Protein AF-A0A9P4QK45-F1 (afdb_monomer_lite)

Structure (mmCIF, N/CA/C/O backbone):
data_AF-A0A9P4QK45-F1
#
_entry.id   AF-A0A9P4QK45-F1
#
loop_
_atom_site.group_PDB
_atom_site.id
_atom_site.type_symbol
_atom_site.label_atom_id
_atom_site.label_alt_id
_atom_site.label_comp_id
_atom_site.label_asym_id
_atom_site.label_entity_id
_atom_site.label_seq_id
_atom_site.pdbx_PDB_ins_code
_atom_site.Cartn_x
_atom_site.Cartn_y
_atom_site.Cartn_z
_atom_site.occupancy
_atom_site.B_iso_or_equiv
_atom_site.auth_seq_id
_atom_site.auth_comp_id
_atom_site.auth_asym_id
_atom_site.auth_atom_id
_atom_site.pdbx_PDB_model_num
ATOM 1 N N . ILE A 1 1 ? -0.138 -1.974 3.015 1.00 61.22 1 ILE A N 1
ATOM 2 C CA . ILE A 1 1 ? -0.090 -0.970 1.920 1.00 61.22 1 ILE A CA 1
ATOM 3 C C . ILE A 1 1 ? 0.511 0.306 2.499 1.00 61.22 1 ILE A C 1
ATOM 5 O O . ILE A 1 1 ? 0.404 0.459 3.705 1.00 61.22 1 ILE A O 1
ATOM 9 N N . SER A 1 2 ? 1.239 1.104 1.709 1.00 59.47 2 SER A N 1
ATOM 10 C CA . SER A 1 2 ? 1.996 2.273 2.208 1.00 59.47 2 SER A CA 1
ATOM 11 C C . SER A 1 2 ? 1.161 3.331 2.964 1.00 59.47 2 SER A C 1
ATOM 13 O O . SER A 1 2 ? -0.049 3.412 2.797 1.00 59.47 2 SER A O 1
ATOM 15 N N . HIS A 1 3 ? 1.807 4.163 3.779 1.00 54.81 3 HIS A N 1
ATOM 16 C CA . HIS A 1 3 ? 1.204 5.209 4.604 1.00 54.81 3 HIS A CA 1
ATOM 17 C C . HIS A 1 3 ? 0.977 6.579 3.947 1.00 54.81 3 HIS A C 1
ATOM 19 O O . HIS A 1 3 ? 0.320 7.416 4.561 1.00 54.81 3 HIS A O 1
ATOM 25 N N . THR A 1 4 ? 1.538 6.894 2.773 1.00 55.28 4 THR A N 1
ATOM 26 C CA . THR A 1 4 ? 1.526 8.296 2.289 1.00 55.28 4 THR A CA 1
ATOM 27 C C . THR A 1 4 ? 1.076 8.459 0.864 1.00 55.28 4 THR A C 1
ATOM 29 O O . THR A 1 4 ? 1.723 7.975 -0.062 1.00 55.28 4 THR A O 1
ATOM 32 N N . TRP A 1 5 ? -0.015 9.212 0.683 1.00 62.94 5 TRP A N 1
ATOM 33 C CA . TRP A 1 5 ? -0.506 9.426 -0.666 1.00 62.94 5 TRP A CA 1
ATOM 34 C C . TRP A 1 5 ? -1.422 10.617 -0.911 1.00 62.94 5 TRP A C 1
ATOM 36 O O . TRP A 1 5 ? -1.388 11.136 -2.030 1.00 62.94 5 TRP A O 1
ATOM 46 N N . GLY A 1 6 ? -2.174 11.068 0.089 1.00 62.00 6 GLY A N 1
ATOM 47 C CA . GLY A 1 6 ? -2.885 12.349 0.093 1.00 62.00 6 GLY A CA 1
ATOM 48 C C . GLY A 1 6 ? -2.739 13.053 1.440 1.00 62.00 6 GLY A C 1
ATOM 49 O O . GLY A 1 6 ? -1.973 12.607 2.297 1.00 62.00 6 GLY A O 1
ATOM 50 N N . ALA A 1 7 ? -3.458 14.155 1.627 1.00 68.25 7 ALA A N 1
ATOM 51 C CA . ALA A 1 7 ? -3.619 14.711 2.966 1.00 68.25 7 ALA A CA 1
ATOM 52 C C . ALA A 1 7 ? -4.549 13.807 3.798 1.00 68.25 7 ALA A C 1
ATOM 54 O O . ALA A 1 7 ? -5.446 13.181 3.237 1.00 68.25 7 ALA A O 1
ATOM 55 N N . ASP A 1 8 ? -4.370 13.748 5.121 1.00 70.31 8 ASP A N 1
ATOM 56 C CA . ASP A 1 8 ? -5.100 12.808 5.992 1.00 70.31 8 ASP A CA 1
ATOM 57 C C . ASP A 1 8 ? -6.629 12.863 5.810 1.00 70.31 8 ASP A C 1
ATOM 59 O O . ASP A 1 8 ? -7.303 11.836 5.872 1.00 70.31 8 ASP A O 1
ATOM 63 N N . GLN A 1 9 ? -7.189 14.047 5.532 1.00 75.00 9 GLN A N 1
ATOM 64 C CA . GLN A 1 9 ? -8.626 14.223 5.293 1.00 75.00 9 GLN A CA 1
ATOM 65 C C . GLN A 1 9 ? -9.140 13.585 3.989 1.00 75.00 9 GLN A C 1
ATOM 67 O O . GLN A 1 9 ? -10.341 13.348 3.851 1.00 75.00 9 GLN A O 1
ATOM 72 N N . GLU A 1 10 ? -8.251 13.319 3.036 1.00 82.94 10 GLU A N 1
ATOM 73 C CA . GLU A 1 10 ? -8.562 12.725 1.733 1.00 82.94 10 GLU A CA 1
ATOM 74 C C . GLU A 1 10 ? -8.452 11.197 1.755 1.00 82.94 10 GLU A C 1
ATOM 76 O O . GLU A 1 10 ? -8.862 10.541 0.797 1.00 82.94 10 GLU A O 1
ATOM 81 N N . GLU A 1 11 ? -7.913 10.615 2.829 1.00 87.19 11 GLU A N 1
ATOM 82 C CA . GLU A 1 11 ? -7.817 9.170 2.998 1.00 87.19 11 GLU A CA 1
ATOM 83 C C . GLU A 1 11 ? -9.134 8.575 3.509 1.00 87.19 11 GLU A C 1
ATOM 85 O O . GLU A 1 11 ? -9.893 9.184 4.273 1.00 87.19 11 GLU A O 1
ATOM 90 N N . VAL A 1 12 ? -9.393 7.334 3.099 1.00 91.00 12 VAL A N 1
ATOM 91 C CA . VAL A 1 12 ? -10.455 6.522 3.695 1.00 91.00 12 VAL A CA 1
ATOM 92 C C . VAL A 1 12 ? -9.996 6.095 5.084 1.00 91.00 12 VAL A C 1
ATOM 94 O O . VAL A 1 12 ? -8.894 5.577 5.245 1.00 91.00 12 VAL A O 1
ATOM 97 N N . THR A 1 13 ? -10.838 6.315 6.084 1.00 92.81 13 THR A N 1
ATOM 98 C CA . THR A 1 13 ? -10.570 6.006 7.490 1.00 92.81 13 THR A CA 1
ATOM 99 C C . THR A 1 13 ? -11.287 4.735 7.931 1.00 92.81 13 THR A C 1
ATOM 101 O O . THR A 1 13 ? -12.185 4.242 7.246 1.00 92.81 13 THR A O 1
ATOM 104 N N . PHE A 1 14 ? -10.932 4.213 9.108 1.00 93.19 14 PHE A N 1
ATOM 105 C CA . PHE A 1 14 ? -11.623 3.063 9.699 1.00 93.19 14 PHE A CA 1
ATOM 106 C C . PHE A 1 14 ? -13.122 3.332 9.865 1.00 93.19 14 PHE A C 1
ATOM 108 O O . PHE A 1 14 ? -13.960 2.517 9.479 1.00 93.19 14 PHE A O 1
ATOM 115 N N . LYS A 1 15 ? -13.465 4.533 10.345 1.00 94.00 15 LYS A N 1
ATOM 116 C CA . LYS A 1 15 ? -14.852 4.978 10.485 1.00 94.00 15 LYS A CA 1
ATOM 117 C C . LYS A 1 15 ? -15.590 4.983 9.144 1.00 94.00 15 LYS A C 1
ATOM 119 O O . LYS A 1 15 ? -16.721 4.511 9.090 1.00 94.00 15 LYS A O 1
ATOM 124 N N . ASP A 1 16 ? -14.947 5.450 8.071 1.00 94.25 16 ASP A N 1
ATOM 125 C CA . ASP A 1 16 ? -15.581 5.479 6.748 1.00 94.25 16 ASP A CA 1
ATOM 126 C C . ASP A 1 16 ? -15.952 4.072 6.262 1.00 94.25 16 ASP A C 1
ATOM 128 O O . ASP A 1 16 ? -17.038 3.858 5.727 1.00 94.25 16 ASP A O 1
ATOM 132 N N . ILE A 1 17 ? -15.080 3.085 6.493 1.00 92.44 17 ILE A N 1
ATOM 133 C CA . ILE A 1 17 ? -15.361 1.689 6.137 1.00 92.44 17 ILE A CA 1
ATOM 134 C C . ILE A 1 17 ? -16.519 1.129 6.966 1.00 92.44 17 ILE A C 1
ATOM 136 O O . ILE A 1 17 ? -17.424 0.512 6.400 1.00 92.44 17 ILE A O 1
ATOM 140 N N . MET A 1 18 ? -16.522 1.373 8.278 1.00 93.44 18 MET A N 1
ATOM 141 C CA . MET A 1 18 ? -17.564 0.883 9.188 1.00 93.44 18 MET A CA 1
ATOM 142 C C . MET A 1 18 ? -18.941 1.485 8.890 1.00 93.44 18 MET A C 1
ATOM 144 O O . MET A 1 18 ? -19.954 0.794 8.987 1.00 93.44 18 MET A O 1
ATOM 148 N N . GLU A 1 19 ? -18.984 2.757 8.497 1.00 94.81 19 GLU A N 1
ATOM 149 C CA . GLU A 1 19 ? -20.218 3.472 8.151 1.00 94.81 19 GLU A CA 1
ATOM 150 C C . GLU A 1 19 ? -20.567 3.366 6.658 1.00 94.81 19 GLU A C 1
ATOM 152 O O . GLU A 1 19 ? -21.597 3.877 6.218 1.00 94.81 19 GLU A O 1
ATOM 157 N N . THR A 1 20 ? -19.745 2.676 5.861 1.00 91.38 20 THR A N 1
ATOM 158 C CA . THR A 1 20 ? -19.858 2.571 4.394 1.00 91.38 20 THR A CA 1
ATOM 159 C C . THR A 1 20 ? -19.876 3.922 3.661 1.00 91.38 20 THR A C 1
ATOM 161 O O . THR A 1 20 ? -20.478 4.060 2.592 1.00 91.38 20 THR A O 1
ATOM 164 N N . THR A 1 21 ? -19.179 4.913 4.214 1.00 91.38 21 THR A N 1
ATOM 165 C CA . THR A 1 21 ? -18.985 6.259 3.660 1.00 91.38 21 THR A CA 1
ATOM 166 C C . THR A 1 21 ? -17.611 6.382 2.973 1.00 91.38 21 THR A C 1
ATOM 168 O O . THR A 1 21 ? -16.907 5.392 2.767 1.00 91.38 21 THR A O 1
ATOM 171 N N . GLY A 1 22 ? -17.245 7.581 2.509 1.00 87.94 22 GLY A N 1
ATOM 172 C CA . GLY A 1 22 ? -15.901 7.874 1.999 1.00 87.94 22 GLY A CA 1
ATOM 173 C C . GLY A 1 22 ? -15.591 7.378 0.582 1.00 87.94 22 GLY A C 1
ATOM 174 O O . GLY A 1 22 ? -14.435 7.423 0.169 1.00 87.94 22 GLY A O 1
ATOM 175 N N . ARG A 1 23 ? -16.596 6.929 -0.184 1.00 90.00 23 ARG A N 1
ATOM 176 C CA . ARG A 1 23 ? -16.433 6.541 -1.604 1.00 90.00 23 ARG A CA 1
ATOM 177 C C . ARG A 1 23 ? -16.080 7.715 -2.520 1.00 90.00 23 ARG A C 1
ATOM 179 O O . ARG A 1 23 ? -15.568 7.509 -3.611 1.00 90.00 23 ARG A O 1
ATOM 186 N N . ASP A 1 24 ? -16.409 8.920 -2.081 1.00 89.50 24 ASP A N 1
ATOM 187 C CA . ASP A 1 24 ? -16.144 10.205 -2.723 1.00 89.50 24 ASP A CA 1
ATOM 188 C C . ASP A 1 24 ? -14.744 10.756 -2.407 1.00 89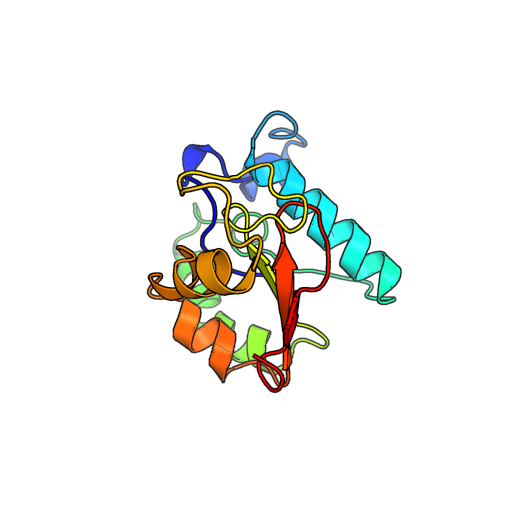.50 24 ASP A C 1
ATOM 190 O O . ASP A 1 24 ? -14.304 11.720 -3.032 1.00 89.50 24 ASP A O 1
ATOM 194 N N . LYS A 1 25 ? -14.026 10.143 -1.459 1.00 89.50 25 LYS A N 1
ATOM 195 C CA . LYS A 1 25 ? -12.671 10.556 -1.099 1.00 89.50 25 LYS A CA 1
ATOM 196 C C . LYS A 1 25 ? -11.662 10.111 -2.150 1.00 89.50 25 LYS A C 1
ATOM 198 O O . LYS A 1 25 ? -11.716 8.986 -2.640 1.00 89.50 25 LYS A O 1
ATOM 203 N N . ILE A 1 26 ? -10.661 10.952 -2.399 1.00 83.44 26 ILE A N 1
ATOM 204 C CA . ILE A 1 26 ? -9.559 10.661 -3.332 1.00 83.44 26 ILE A CA 1
ATOM 205 C C . ILE A 1 26 ? -8.822 9.370 -2.928 1.00 83.44 26 ILE A C 1
ATOM 207 O O . ILE A 1 26 ? -8.465 8.551 -3.771 1.00 83.44 26 ILE A O 1
ATOM 211 N N . GLY A 1 27 ? -8.651 9.122 -1.626 1.00 83.88 27 GLY A N 1
ATOM 212 C CA . GLY A 1 27 ? -8.038 7.899 -1.107 1.00 83.88 27 GLY A CA 1
ATOM 213 C C . GLY A 1 27 ? -8.818 6.612 -1.399 1.00 83.88 27 GLY A C 1
ATOM 214 O O . GLY A 1 27 ? -8.257 5.525 -1.250 1.00 83.88 27 GLY A O 1
ATOM 215 N N . TYR A 1 28 ? -10.078 6.691 -1.841 1.00 89.06 28 TYR A N 1
ATOM 216 C CA . TYR A 1 28 ? -10.895 5.511 -2.134 1.00 89.06 28 TYR A CA 1
ATOM 217 C C . TYR A 1 28 ? -10.362 4.698 -3.316 1.00 89.06 28 TYR A C 1
ATOM 219 O O . TYR A 1 28 ? -10.447 3.468 -3.304 1.00 89.06 28 TYR A O 1
ATOM 227 N N . GLU A 1 29 ? -9.729 5.352 -4.290 1.00 86.69 29 GLU A N 1
ATOM 228 C CA . GLU A 1 29 ? -9.073 4.673 -5.414 1.00 86.69 29 GLU A CA 1
ATOM 229 C C . GLU A 1 29 ? -8.009 3.681 -4.936 1.00 86.69 29 GLU A C 1
ATOM 231 O O . GLU A 1 29 ? -7.888 2.582 -5.471 1.00 86.69 29 GLU A O 1
ATOM 236 N N . LYS A 1 30 ? -7.295 4.004 -3.853 1.00 84.56 30 LYS A N 1
ATOM 237 C CA . LYS A 1 30 ? -6.285 3.111 -3.268 1.00 84.56 30 LYS A CA 1
ATOM 238 C C . LYS A 1 30 ? -6.931 1.900 -2.640 1.00 84.56 30 LYS A C 1
ATOM 240 O O . LYS A 1 30 ? -6.454 0.789 -2.837 1.00 84.56 30 LYS A O 1
ATOM 245 N N . PHE A 1 31 ? -8.012 2.100 -1.888 1.00 90.00 31 PHE A N 1
ATOM 246 C CA . PHE A 1 31 ? -8.761 0.993 -1.309 1.00 90.00 31 PHE A CA 1
ATOM 247 C C . PHE A 1 31 ? -9.212 0.026 -2.410 1.00 90.00 31 PHE A C 1
ATOM 249 O O . PHE A 1 31 ? -9.034 -1.187 -2.282 1.00 90.00 31 PHE A O 1
ATOM 256 N N . GLN A 1 32 ? -9.718 0.568 -3.521 1.00 92.12 32 GLN A N 1
ATOM 257 C CA . GLN A 1 32 ? -10.114 -0.221 -4.684 1.00 92.12 32 GLN A CA 1
ATOM 258 C C . GLN A 1 32 ? -8.941 -0.958 -5.317 1.00 92.12 32 GLN A C 1
ATOM 260 O O . GLN A 1 32 ? -8.995 -2.181 -5.443 1.00 92.12 32 GLN A O 1
ATOM 265 N N . PHE A 1 33 ? -7.849 -0.251 -5.601 1.00 91.94 33 PHE A N 1
ATOM 266 C CA . PHE A 1 33 ? -6.621 -0.838 -6.122 1.00 91.94 33 PHE A CA 1
ATOM 267 C C . PHE A 1 33 ? -6.130 -2.003 -5.249 1.00 91.94 33 PHE A C 1
ATOM 269 O O . PHE A 1 33 ? -5.806 -3.083 -5.745 1.00 91.94 33 PHE A O 1
ATOM 276 N N . CYS A 1 34 ? -6.102 -1.812 -3.931 1.00 92.31 34 CYS A N 1
ATOM 277 C CA . CYS A 1 34 ? -5.643 -2.819 -2.981 1.00 92.31 34 CYS A CA 1
ATOM 278 C C . CYS A 1 34 ? -6.556 -4.044 -2.964 1.00 92.31 34 CYS A C 1
ATOM 280 O O . CYS A 1 34 ? -6.064 -5.173 -2.974 1.00 92.31 34 CYS A O 1
ATOM 282 N N . ARG A 1 35 ? -7.874 -3.824 -2.990 1.00 93.38 35 ARG A N 1
ATOM 283 C CA . ARG A 1 35 ? -8.884 -4.882 -3.067 1.00 93.38 35 AR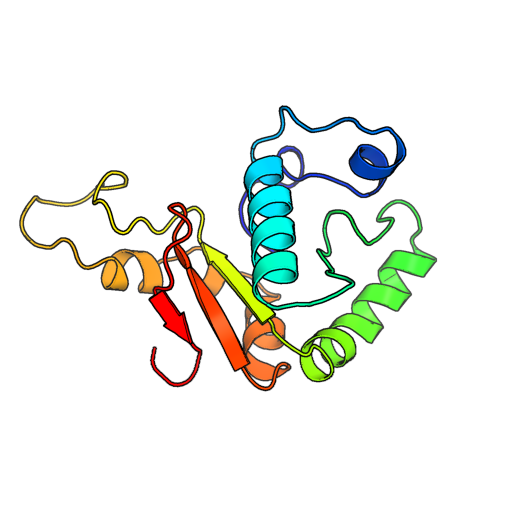G A CA 1
ATOM 284 C C . ARG A 1 35 ? -8.748 -5.698 -4.352 1.00 93.38 35 ARG A C 1
ATOM 286 O O . ARG A 1 35 ? -8.730 -6.928 -4.304 1.00 93.38 35 ARG A O 1
ATOM 293 N N . GLU A 1 36 ? -8.620 -5.029 -5.492 1.00 94.56 36 GLU A N 1
ATOM 294 C CA . GLU A 1 36 ? -8.442 -5.664 -6.801 1.00 94.56 36 GLU A CA 1
ATOM 295 C C . GLU A 1 36 ? -7.136 -6.455 -6.870 1.00 94.56 36 GLU A C 1
ATOM 297 O O . GLU A 1 36 ? -7.111 -7.585 -7.369 1.00 94.56 36 GLU A O 1
ATOM 302 N N . ARG A 1 37 ? -6.052 -5.899 -6.316 1.00 93.88 37 ARG A N 1
ATOM 303 C CA . ARG A 1 37 ? -4.751 -6.565 -6.286 1.00 93.88 37 ARG A CA 1
ATOM 304 C C . ARG A 1 37 ? -4.768 -7.794 -5.391 1.00 93.88 37 ARG A C 1
ATOM 306 O O . ARG A 1 37 ? -4.334 -8.849 -5.833 1.00 93.88 37 ARG A O 1
ATOM 313 N N . ALA A 1 38 ? -5.310 -7.682 -4.179 1.00 93.81 38 ALA A N 1
ATOM 314 C CA . ALA A 1 38 ? -5.465 -8.812 -3.266 1.00 93.81 38 ALA A CA 1
ATOM 315 C C . ALA A 1 38 ? -6.283 -9.940 -3.909 1.00 93.81 38 ALA A C 1
ATOM 317 O O . ALA A 1 38 ? -5.848 -11.088 -3.896 1.00 93.81 38 ALA A O 1
ATOM 318 N N . THR A 1 39 ? -7.389 -9.593 -4.574 1.00 95.50 39 THR A N 1
ATOM 319 C CA . THR A 1 39 ? -8.222 -10.555 -5.313 1.00 95.50 39 THR A CA 1
ATOM 320 C C . THR A 1 39 ? -7.433 -11.236 -6.435 1.00 95.50 39 THR A C 1
ATOM 322 O O . THR A 1 39 ? -7.416 -12.461 -6.525 1.00 95.50 39 THR A O 1
ATOM 325 N N . SER A 1 40 ? -6.731 -10.457 -7.264 1.00 95.06 40 SER A N 1
ATOM 326 C CA . SER A 1 40 ? -5.916 -10.978 -8.375 1.00 95.06 40 SER A CA 1
ATOM 327 C C . SER A 1 40 ? -4.786 -11.887 -7.891 1.00 95.06 40 SER A C 1
ATOM 329 O O . SER A 1 40 ? -4.422 -12.857 -8.550 1.00 95.06 40 SER A O 1
ATOM 331 N N . ASP A 1 41 ? -4.239 -11.575 -6.720 1.00 94.19 41 ASP A N 1
ATOM 332 C CA . ASP A 1 41 ? -3.165 -12.316 -6.079 1.00 94.19 41 ASP A CA 1
ATOM 333 C C . ASP A 1 41 ? -3.666 -13.460 -5.176 1.00 94.19 41 ASP A C 1
ATOM 335 O O . ASP A 1 41 ? -2.839 -14.090 -4.512 1.00 94.19 41 ASP A O 1
ATOM 339 N N . CYS A 1 42 ? -4.975 -13.756 -5.198 1.00 96.06 42 CYS A N 1
ATOM 340 C CA . CYS A 1 42 ? -5.643 -14.815 -4.430 1.00 96.06 42 CYS A CA 1
ATOM 341 C C . CYS A 1 42 ? -5.422 -14.701 -2.910 1.00 96.06 42 CYS A C 1
ATOM 343 O O . CYS A 1 42 ? -5.156 -15.695 -2.236 1.00 96.06 42 CYS A O 1
ATOM 345 N N . LEU A 1 43 ? -5.494 -13.479 -2.380 1.00 94.81 43 LEU A N 1
ATOM 346 C CA . LEU A 1 43 ? -5.393 -13.185 -0.953 1.00 94.81 43 LEU A CA 1
ATOM 347 C C . LEU A 1 43 ? -6.785 -12.926 -0.371 1.00 94.81 43 LEU A C 1
ATOM 349 O O . LEU A 1 43 ? -7.505 -12.053 -0.853 1.00 94.81 43 LEU A O 1
ATOM 353 N N . ASP A 1 44 ? -7.122 -13.634 0.706 1.00 94.88 44 ASP A N 1
ATOM 354 C CA . ASP A 1 44 ? -8.420 -13.499 1.386 1.00 94.88 44 ASP A CA 1
ATOM 355 C C . ASP A 1 44 ? -8.568 -12.165 2.133 1.00 94.88 44 ASP A C 1
ATOM 357 O O . ASP A 1 44 ? -9.675 -11.663 2.328 1.00 94.88 44 ASP A O 1
ATOM 361 N N . TYR A 1 45 ? -7.442 -11.581 2.549 1.00 92.69 45 TYR A N 1
ATOM 362 C CA . TYR A 1 45 ? -7.398 -10.369 3.358 1.00 92.69 45 TYR A CA 1
ATOM 363 C C . TYR A 1 45 ? -6.322 -9.411 2.852 1.00 92.69 45 TYR A C 1
ATOM 365 O O . TYR A 1 45 ? -5.265 -9.820 2.365 1.00 92.69 45 TYR A O 1
ATOM 373 N N . PHE A 1 46 ? -6.574 -8.118 3.025 1.00 93.50 46 PHE A N 1
ATOM 374 C CA . PHE A 1 46 ? -5.587 -7.063 2.837 1.00 93.50 46 PHE A CA 1
ATOM 375 C C . PHE A 1 46 ? -5.684 -6.055 3.979 1.00 93.50 46 PHE A C 1
ATOM 377 O O . PHE A 1 46 ? -6.694 -5.984 4.677 1.00 93.50 46 PHE A O 1
ATOM 384 N N . TRP A 1 47 ? -4.616 -5.284 4.163 1.00 92.94 47 TRP A N 1
ATOM 385 C CA . TRP A 1 47 ? -4.504 -4.318 5.246 1.00 92.94 47 TRP A CA 1
ATOM 386 C C . TRP A 1 47 ? -3.955 -2.979 4.740 1.00 92.94 47 TRP A C 1
ATOM 388 O O . TRP A 1 47 ? -2.967 -2.929 3.987 1.00 92.94 47 TRP A O 1
ATOM 398 N N . ILE A 1 48 ? -4.612 -1.901 5.167 1.00 91.12 48 ILE A N 1
ATOM 399 C CA . ILE A 1 48 ? -4.279 -0.500 4.892 1.00 91.12 48 ILE A CA 1
ATOM 400 C C . ILE A 1 48 ? -4.374 0.245 6.223 1.00 91.12 48 ILE A C 1
ATOM 402 O O . ILE A 1 48 ? -5.422 0.225 6.859 1.00 91.12 48 ILE A O 1
ATOM 406 N N . ASP A 1 49 ? -3.310 0.909 6.654 1.00 88.56 49 ASP A N 1
ATOM 407 C CA . ASP A 1 49 ? -3.242 1.551 7.970 1.00 88.56 49 ASP A CA 1
ATOM 408 C C . ASP A 1 49 ? -4.336 2.606 8.192 1.00 88.56 49 ASP A C 1
ATOM 410 O O . ASP A 1 49 ? -4.869 2.741 9.293 1.00 88.56 49 ASP A O 1
ATOM 414 N N . THR A 1 50 ? -4.688 3.349 7.140 1.00 88.94 50 THR A N 1
ATOM 415 C CA . THR A 1 50 ? -5.641 4.454 7.220 1.00 88.94 50 THR A CA 1
ATOM 416 C C . THR A 1 50 ? -7.041 3.961 7.552 1.00 88.94 50 THR A C 1
ATOM 418 O O . THR A 1 50 ? -7.730 4.610 8.341 1.00 88.94 50 THR A O 1
ATOM 421 N N . CYS A 1 51 ? -7.435 2.797 7.023 1.00 91.31 51 CYS A N 1
ATOM 422 C CA . CYS A 1 51 ? -8.782 2.258 7.173 1.00 91.31 51 CYS A CA 1
ATOM 423 C C . CYS A 1 51 ? -8.900 0.931 7.932 1.00 91.31 51 CYS A C 1
ATOM 425 O O . CYS A 1 51 ? -10.017 0.473 8.163 1.00 91.31 51 CYS A O 1
ATOM 427 N N . CYS A 1 52 ? -7.787 0.334 8.358 1.00 92.62 52 CYS A N 1
ATOM 428 C CA . CYS A 1 52 ? -7.766 -0.883 9.173 1.00 92.62 52 CYS A CA 1
ATOM 429 C C . CYS A 1 52 ? -7.304 -0.655 10.622 1.00 92.62 52 CYS A C 1
ATOM 431 O O . CYS A 1 52 ? -7.314 -1.616 11.382 1.00 92.62 52 CYS A O 1
ATOM 433 N N . ILE A 1 53 ? -6.888 0.562 10.994 1.00 92.38 53 ILE A N 1
ATOM 434 C CA . ILE A 1 53 ? -6.606 0.947 1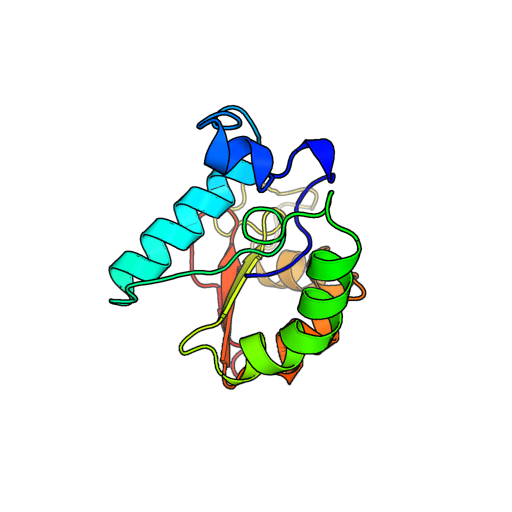2.387 1.00 92.38 53 ILE A CA 1
ATOM 435 C C . ILE A 1 53 ? -7.655 1.965 12.836 1.00 92.38 53 ILE A C 1
ATOM 437 O O . ILE A 1 53 ? -7.802 3.021 12.206 1.00 92.38 53 ILE A O 1
ATOM 441 N N . ASP A 1 54 ? -8.319 1.718 13.962 1.00 93.50 54 ASP A N 1
ATOM 442 C CA . ASP A 1 54 ? -9.093 2.750 14.646 1.00 93.50 54 ASP A CA 1
ATOM 443 C C . ASP A 1 54 ? -8.161 3.764 15.325 1.00 93.50 54 ASP A C 1
ATOM 445 O O . ASP A 1 54 ? -7.757 3.639 16.483 1.00 93.50 54 ASP A O 1
ATOM 449 N N . LYS A 1 55 ? -7.842 4.834 14.592 1.00 89.75 55 LYS A N 1
ATOM 450 C CA . LYS A 1 55 ? -7.008 5.937 15.092 1.00 89.75 55 LYS A CA 1
ATOM 451 C C . LYS A 1 55 ? -7.672 6.733 16.231 1.00 89.75 55 LYS A C 1
ATOM 453 O O . LYS A 1 55 ? -6.990 7.547 16.851 1.00 89.75 55 LYS A O 1
ATOM 458 N N . SER A 1 56 ? -8.964 6.527 16.520 1.00 92.56 56 SER A N 1
ATOM 459 C CA . SER A 1 56 ? -9.636 7.135 17.680 1.00 92.56 56 SER A CA 1
ATOM 460 C C . SER A 1 56 ? -9.348 6.390 18.990 1.00 92.56 56 SER A C 1
ATOM 462 O O . SER A 1 56 ? -9.418 6.986 20.068 1.00 92.56 56 SER A O 1
ATOM 464 N N . SER A 1 57 ? -8.945 5.119 18.901 1.00 94.75 57 SER A N 1
ATOM 465 C CA . SER A 1 57 ? -8.502 4.301 20.025 1.00 94.75 57 SER A CA 1
ATOM 466 C C . SER A 1 57 ? -6.990 4.431 20.203 1.00 94.75 57 SER A C 1
ATOM 468 O O . SER A 1 57 ? -6.196 3.838 19.475 1.00 94.75 57 SER A O 1
ATOM 470 N N . SER A 1 58 ? -6.553 5.196 21.208 1.00 93.69 58 SER A N 1
ATOM 471 C CA . SER A 1 58 ? -5.118 5.380 21.485 1.00 93.69 58 SER A CA 1
ATOM 472 C C . SER A 1 58 ? -4.398 4.067 21.805 1.00 93.69 58 SER A C 1
ATOM 474 O O . SER A 1 58 ? -3.210 3.927 21.510 1.00 93.69 58 SER A O 1
ATOM 476 N N . THR A 1 59 ? -5.109 3.113 22.414 1.00 95.88 59 THR A N 1
ATOM 477 C CA . THR A 1 59 ? -4.585 1.777 22.719 1.00 95.88 59 THR A CA 1
ATOM 478 C C . THR A 1 59 ? -4.331 0.999 21.437 1.00 95.88 59 THR A C 1
ATOM 480 O O . THR A 1 59 ? -3.202 0.573 21.211 1.00 95.88 59 THR A O 1
ATOM 483 N N . GLU A 1 60 ? -5.336 0.893 20.564 1.00 93.56 60 GLU A N 1
ATOM 484 C CA . GLU A 1 60 ? -5.199 0.182 19.289 1.00 93.56 60 GLU A CA 1
ATOM 485 C C . GLU A 1 60 ? -4.134 0.826 18.404 1.00 93.56 60 GLU A C 1
ATOM 487 O O . GLU A 1 60 ? -3.276 0.132 17.868 1.00 93.56 60 GLU A O 1
ATOM 492 N N . LEU A 1 61 ? -4.123 2.159 18.307 1.00 92.94 61 LEU A N 1
ATOM 493 C CA . LEU A 1 61 ? -3.109 2.882 17.546 1.00 92.94 61 LEU A CA 1
ATOM 494 C C . LEU A 1 61 ? -1.692 2.563 18.043 1.00 92.94 61 LEU A C 1
ATOM 496 O O . LEU A 1 61 ? -0.791 2.323 17.240 1.00 92.94 61 LEU A O 1
ATOM 500 N N . SER A 1 62 ? -1.493 2.526 19.362 1.00 94.44 62 SER A N 1
ATOM 501 C CA . SER A 1 62 ? -0.193 2.194 19.956 1.00 94.44 62 SER A CA 1
ATOM 502 C C . SER A 1 62 ? 0.201 0.741 19.682 1.00 94.44 62 SER A C 1
ATOM 504 O O . SER A 1 62 ? 1.349 0.460 19.335 1.00 94.44 62 SER A O 1
ATOM 506 N N . GLU A 1 63 ? -0.735 -0.197 19.813 1.00 95.06 63 GLU A N 1
ATOM 507 C CA . GLU A 1 63 ? -0.509 -1.614 19.512 1.00 95.06 63 GLU A CA 1
ATOM 508 C C . GLU A 1 63 ? -0.194 -1.838 18.030 1.00 95.06 63 GLU A C 1
ATOM 510 O O . GLU A 1 63 ? 0.732 -2.586 17.699 1.00 95.06 63 GLU A O 1
ATOM 515 N N . ALA A 1 64 ? -0.904 -1.143 17.142 1.00 93.25 64 ALA A N 1
ATOM 516 C CA . ALA A 1 64 ? -0.693 -1.201 15.707 1.00 93.25 64 ALA A CA 1
ATOM 517 C C . ALA A 1 64 ? 0.691 -0.675 15.325 1.00 93.25 64 ALA A C 1
ATOM 519 O O . ALA A 1 64 ? 1.437 -1.377 14.645 1.00 93.25 64 ALA A O 1
ATOM 520 N N . ILE A 1 65 ? 1.091 0.492 15.841 1.00 90.31 65 ILE A N 1
ATOM 521 C CA . ILE A 1 65 ? 2.431 1.060 15.619 1.00 90.31 65 ILE A CA 1
ATOM 522 C C . ILE A 1 65 ? 3.528 0.068 16.030 1.00 90.31 65 ILE A C 1
ATOM 524 O O . ILE A 1 65 ? 4.481 -0.149 15.281 1.00 90.31 65 ILE A O 1
ATOM 528 N N . ASN A 1 66 ? 3.373 -0.584 17.184 1.00 93.56 66 ASN A N 1
ATOM 529 C CA . ASN A 1 66 ? 4.339 -1.572 17.669 1.00 93.56 66 ASN A CA 1
ATOM 530 C C . ASN A 1 66 ? 4.336 -2.883 16.858 1.00 93.56 66 ASN A C 1
ATOM 532 O O . ASN A 1 66 ? 5.304 -3.643 16.909 1.00 93.56 66 ASN A O 1
ATOM 536 N N . SER A 1 67 ? 3.270 -3.153 16.101 1.00 93.44 67 SER A N 1
ATOM 537 C CA . SER A 1 67 ? 3.079 -4.401 15.353 1.00 93.44 67 SER A CA 1
ATOM 538 C C . SER A 1 67 ? 3.342 -4.271 13.852 1.00 93.44 67 SER A C 1
ATOM 540 O O . SER A 1 67 ? 3.663 -5.266 13.203 1.00 93.44 67 SER A O 1
ATOM 542 N N . MET A 1 68 ? 3.270 -3.065 13.287 1.00 91.50 68 MET A N 1
ATOM 543 C CA . MET A 1 68 ? 3.345 -2.822 11.844 1.00 91.50 68 MET A CA 1
ATOM 544 C C . MET A 1 68 ? 4.580 -3.418 11.173 1.00 91.50 68 MET A C 1
ATOM 546 O O . MET A 1 68 ? 4.455 -4.065 10.137 1.00 91.50 68 MET A O 1
ATOM 550 N N . PHE A 1 69 ? 5.769 -3.265 11.767 1.00 92.25 69 PHE A N 1
ATOM 551 C CA . PHE A 1 69 ? 6.987 -3.858 11.206 1.00 92.25 69 PHE A CA 1
ATOM 552 C C . PHE A 1 69 ? 6.847 -5.378 11.049 1.00 92.25 69 PHE A C 1
ATOM 554 O O . PHE A 1 69 ? 7.221 -5.955 10.027 1.00 92.25 69 PHE A O 1
ATOM 561 N N . ARG A 1 70 ? 6.268 -6.041 12.057 1.00 94.56 70 ARG A N 1
ATOM 562 C CA . ARG A 1 70 ? 6.002 -7.478 12.015 1.00 94.56 70 ARG A CA 1
ATOM 563 C C . ARG A 1 70 ? 4.964 -7.816 10.947 1.00 94.56 70 ARG A C 1
ATOM 565 O O . ARG A 1 70 ? 5.184 -8.766 10.204 1.00 94.56 70 ARG A O 1
ATOM 572 N N . TRP A 1 71 ? 3.886 -7.041 10.842 1.00 93.81 71 TRP A N 1
ATOM 573 C CA . TRP A 1 71 ? 2.858 -7.242 9.819 1.00 93.81 71 TRP A CA 1
ATOM 574 C C . TRP A 1 71 ? 3.417 -7.115 8.404 1.00 93.81 71 TRP A C 1
ATOM 576 O O . TRP A 1 71 ? 3.136 -7.970 7.571 1.00 93.81 71 TRP A O 1
ATOM 586 N N . TYR A 1 72 ? 4.268 -6.121 8.139 1.00 93.31 72 TYR A N 1
ATOM 587 C CA . TYR A 1 72 ? 4.956 -6.005 6.852 1.00 93.31 72 TYR A CA 1
ATOM 588 C C . TYR A 1 72 ? 5.859 -7.207 6.577 1.00 93.31 72 TYR A C 1
ATOM 590 O O . TYR A 1 72 ? 5.832 -7.759 5.481 1.00 93.31 72 TYR A O 1
ATOM 598 N N . ARG A 1 73 ? 6.630 -7.649 7.573 1.00 94.69 73 ARG A N 1
ATOM 599 C CA . ARG A 1 73 ? 7.530 -8.800 7.433 1.00 94.69 73 ARG A CA 1
ATOM 600 C C . ARG A 1 73 ? 6.797 -10.110 7.149 1.00 94.69 73 ARG A C 1
ATOM 602 O O . ARG A 1 73 ? 7.310 -10.939 6.406 1.00 94.69 73 ARG A O 1
ATOM 609 N N . GLU A 1 74 ? 5.638 -10.307 7.766 1.00 93.94 74 GLU A N 1
ATOM 610 C CA . GLU A 1 74 ? 4.841 -11.536 7.658 1.00 93.94 74 GLU A CA 1
ATOM 611 C C . GLU A 1 74 ? 3.811 -11.483 6.516 1.00 93.94 74 GLU A C 1
ATOM 613 O O . GLU A 1 74 ? 3.176 -12.493 6.213 1.00 93.94 74 GLU A O 1
ATOM 618 N N . ALA A 1 75 ? 3.657 -10.337 5.845 1.00 93.44 75 ALA A N 1
ATOM 619 C CA . ALA A 1 75 ? 2.755 -10.198 4.712 1.00 93.44 75 ALA A CA 1
ATOM 620 C C . ALA A 1 75 ? 3.205 -11.065 3.528 1.00 93.44 75 ALA A C 1
ATOM 622 O O . ALA A 1 75 ? 4.363 -11.036 3.109 1.00 93.44 75 ALA A O 1
ATOM 623 N N . ALA A 1 76 ? 2.250 -11.775 2.919 1.00 93.50 76 ALA A N 1
ATOM 624 C CA . ALA A 1 76 ? 2.502 -12.550 1.705 1.00 93.50 76 ALA A CA 1
ATOM 625 C C . ALA A 1 76 ? 2.969 -11.659 0.540 1.00 93.50 76 ALA A C 1
ATOM 627 O O . ALA A 1 76 ? 3.829 -12.054 -0.249 1.00 93.50 76 ALA A O 1
ATOM 628 N N . LYS A 1 77 ? 2.392 -10.455 0.429 1.00 92.38 77 LYS A N 1
ATOM 629 C CA . LYS A 1 77 ? 2.740 -9.436 -0.566 1.00 92.38 77 LYS A CA 1
ATOM 630 C C . LYS A 1 77 ? 2.569 -8.042 0.030 1.00 92.38 77 LYS A C 1
ATOM 632 O O . LYS A 1 77 ? 1.577 -7.772 0.705 1.00 92.38 77 LYS A O 1
ATOM 637 N N . CYS A 1 78 ? 3.498 -7.144 -0.287 1.00 94.25 78 CYS A N 1
ATOM 638 C CA . CYS A 1 78 ? 3.367 -5.718 -0.008 1.00 94.25 78 CYS A CA 1
ATOM 639 C C . CYS A 1 78 ? 3.263 -4.923 -1.308 1.00 94.25 78 CYS A C 1
ATOM 641 O O . CYS A 1 78 ? 4.020 -5.146 -2.255 1.00 94.25 78 CYS A O 1
ATOM 643 N N . TYR A 1 79 ? 2.331 -3.972 -1.330 1.00 93.38 79 TYR A N 1
ATOM 644 C CA . TYR A 1 79 ? 2.120 -3.061 -2.450 1.00 93.38 79 TYR A CA 1
ATOM 645 C C . TYR A 1 79 ? 2.345 -1.621 -1.991 1.00 93.38 79 TYR A C 1
ATOM 647 O O . TYR A 1 79 ? 1.767 -1.187 -0.987 1.00 93.38 79 TYR A O 1
ATOM 655 N N . ALA A 1 80 ? 3.153 -0.895 -2.755 1.00 92.44 80 ALA A N 1
ATOM 656 C CA . ALA A 1 80 ? 3.269 0.552 -2.720 1.00 92.44 80 ALA A CA 1
ATOM 657 C C . ALA A 1 80 ? 2.671 1.077 -4.028 1.00 92.44 80 ALA A C 1
ATOM 659 O O . ALA A 1 80 ? 3.187 0.789 -5.100 1.00 92.44 80 ALA A O 1
ATOM 660 N N . TYR A 1 81 ? 1.549 1.781 -3.964 1.00 90.69 81 TYR A N 1
ATOM 661 C CA . TYR A 1 81 ? 0.985 2.479 -5.122 1.00 90.69 81 TYR A CA 1
ATOM 662 C C . TYR A 1 81 ? 1.454 3.951 -5.022 1.00 90.69 81 TYR A C 1
ATOM 664 O O . TYR A 1 81 ? 1.731 4.459 -3.938 1.00 90.69 81 TYR A O 1
ATOM 672 N N . LEU A 1 82 ? 1.671 4.626 -6.134 1.00 89.94 82 LEU A N 1
ATOM 673 C CA . LEU A 1 82 ? 2.347 5.920 -6.141 1.00 89.94 82 LEU A CA 1
ATOM 674 C C . LEU A 1 82 ? 1.459 6.885 -6.908 1.00 89.94 82 LEU A C 1
ATOM 676 O O . LEU A 1 82 ? 1.495 6.938 -8.136 1.00 89.94 82 LEU A O 1
ATOM 680 N N . SER A 1 83 ? 0.629 7.628 -6.172 1.00 87.00 83 SER A N 1
ATOM 681 C CA . SER A 1 83 ? -0.364 8.545 -6.751 1.00 87.00 83 SER A CA 1
ATOM 682 C C . SER A 1 83 ? 0.266 9.691 -7.548 1.00 87.00 83 SER A C 1
ATOM 684 O O . SER A 1 83 ? -0.406 10.340 -8.343 1.00 87.00 83 SER A O 1
ATOM 686 N N . ASP A 1 84 ? 1.560 9.946 -7.351 1.00 86.62 84 ASP A N 1
ATOM 687 C CA . ASP A 1 84 ? 2.344 10.979 -8.022 1.00 86.62 84 ASP A CA 1
ATOM 688 C C . ASP A 1 84 ? 3.260 10.459 -9.137 1.00 86.62 84 ASP A C 1
ATOM 690 O O . ASP A 1 84 ? 4.048 11.223 -9.695 1.00 86.62 84 ASP A O 1
ATOM 694 N N . VAL A 1 85 ? 3.129 9.182 -9.501 1.00 89.50 85 VAL A N 1
ATOM 695 C CA . VAL A 1 85 ? 3.865 8.557 -10.602 1.00 89.50 85 VAL A CA 1
ATOM 696 C C . VAL A 1 85 ? 2.860 8.051 -11.629 1.00 89.50 85 VAL A C 1
ATOM 698 O O . VAL A 1 85 ? 2.038 7.196 -11.316 1.00 89.50 85 VAL A O 1
ATOM 701 N N . SER A 1 86 ? 2.936 8.545 -12.866 1.00 88.56 86 SER A N 1
ATOM 702 C CA . SER A 1 86 ? 2.146 8.035 -13.995 1.00 88.56 86 SER A CA 1
ATOM 703 C C . SER A 1 86 ? 3.059 7.516 -15.100 1.00 88.56 86 SER A C 1
ATOM 705 O O . SER A 1 86 ? 4.119 8.079 -15.378 1.00 88.56 86 SER A O 1
ATOM 707 N N . THR A 1 87 ? 2.625 6.430 -15.728 1.00 84.81 87 THR A N 1
ATOM 708 C CA . THR A 1 87 ? 3.281 5.784 -16.873 1.00 84.81 87 THR A CA 1
ATOM 709 C C . THR A 1 87 ? 2.775 6.302 -18.214 1.00 84.81 87 THR A C 1
ATOM 711 O O . THR A 1 87 ? 3.479 6.183 -19.211 1.00 84.81 87 THR A O 1
ATOM 714 N N . ASP A 1 88 ? 1.582 6.899 -18.243 1.00 76.56 88 ASP A N 1
ATOM 715 C CA . ASP A 1 88 ? 0.931 7.380 -19.469 1.00 76.56 88 ASP A CA 1
ATOM 716 C C . ASP A 1 88 ? 1.261 8.849 -19.783 1.00 76.56 88 ASP A C 1
ATOM 718 O O . ASP A 1 88 ? 0.709 9.445 -20.705 1.00 76.56 88 ASP A O 1
ATOM 722 N N . GLY A 1 89 ? 2.191 9.451 -19.031 1.00 60.81 89 GLY A N 1
ATOM 723 C CA . GLY A 1 89 ? 2.684 10.806 -19.279 1.00 60.81 89 GLY A CA 1
ATOM 724 C C . GLY A 1 89 ? 1.672 11.918 -18.981 1.00 60.81 89 GLY A C 1
ATOM 725 O O . GLY A 1 89 ? 1.920 13.062 -19.355 1.00 60.81 89 GLY A O 1
ATOM 726 N N . SER A 1 90 ? 0.555 11.618 -18.312 1.00 57.28 90 SER A N 1
ATOM 727 C CA . SER A 1 90 ? -0.481 12.596 -17.939 1.00 57.28 90 SER A CA 1
ATOM 728 C C . SER A 1 90 ? -0.028 13.546 -16.820 1.00 57.28 90 SER A C 1
ATOM 730 O O . SER A 1 90 ? -0.459 14.696 -16.769 1.00 57.28 90 SER A O 1
ATOM 732 N N . ILE A 1 91 ? 0.903 13.101 -15.967 1.00 57.53 91 ILE A N 1
ATOM 733 C CA . ILE A 1 91 ? 1.526 13.890 -14.893 1.00 57.53 91 ILE A CA 1
ATOM 734 C C . ILE A 1 91 ? 2.883 14.426 -15.385 1.00 57.53 91 ILE A C 1
ATOM 736 O O . ILE A 1 91 ? 3.944 14.048 -14.893 1.00 57.53 91 ILE A O 1
ATOM 740 N N . GLN A 1 92 ? 2.881 15.270 -16.418 1.00 53.84 92 GLN A N 1
ATOM 741 C CA . GLN A 1 92 ? 4.095 15.945 -16.892 1.00 53.84 92 GLN A CA 1
ATOM 742 C C . GLN A 1 92 ? 4.132 17.395 -16.399 1.00 53.84 92 GLN A C 1
ATOM 744 O O . GLN A 1 92 ? 3.351 18.233 -16.835 1.00 53.84 92 GLN A O 1
ATOM 749 N N . THR A 1 93 ? 5.089 17.709 -15.524 1.00 50.94 93 THR A N 1
ATOM 750 C CA . THR A 1 93 ? 5.485 19.090 -15.176 1.00 50.94 93 THR A CA 1
ATOM 751 C C . THR A 1 93 ? 6.855 19.470 -15.762 1.00 50.94 93 THR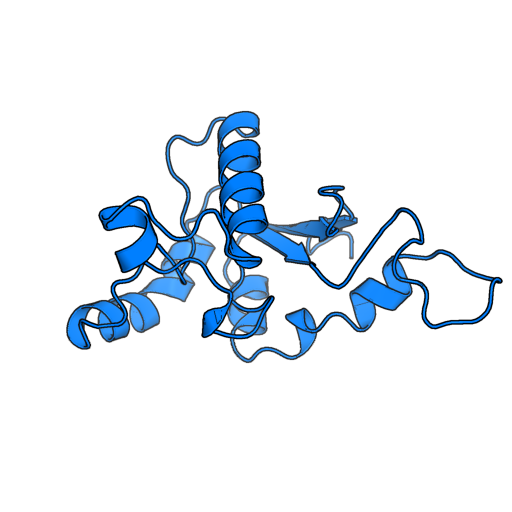 A C 1
ATOM 753 O O . THR A 1 93 ? 7.449 20.466 -15.357 1.00 50.94 93 THR A O 1
ATOM 756 N N . GLY A 1 94 ? 7.377 18.689 -16.721 1.00 52.59 94 GLY A N 1
ATOM 757 C CA . GLY A 1 94 ? 8.707 18.865 -17.320 1.00 52.59 94 GLY A CA 1
ATOM 758 C C . GLY A 1 94 ? 8.703 18.929 -18.857 1.00 52.59 94 GLY A C 1
ATOM 759 O O . GLY A 1 94 ? 7.683 18.640 -19.479 1.00 52.59 94 GLY A O 1
ATOM 760 N N . PRO A 1 95 ? 9.829 19.333 -19.480 1.00 49.84 95 PRO A N 1
ATOM 761 C CA . PRO A 1 95 ? 9.941 19.478 -20.931 1.00 49.84 95 PRO A CA 1
ATOM 762 C C . PRO A 1 95 ? 9.771 18.141 -21.685 1.00 49.84 95 PRO A C 1
ATOM 764 O O . PRO A 1 95 ? 10.061 17.084 -21.125 1.00 49.84 95 PRO A O 1
ATOM 767 N N . PRO A 1 96 ? 9.366 18.171 -22.973 1.00 52.91 96 PRO A N 1
ATOM 768 C CA . PRO A 1 96 ? 8.715 17.056 -23.682 1.00 52.91 96 PRO A CA 1
ATOM 769 C C . PRO A 1 96 ? 9.628 15.882 -24.077 1.00 52.91 96 PRO A C 1
ATOM 771 O O . PRO A 1 96 ? 9.267 15.089 -24.943 1.00 52.91 96 PRO A O 1
ATOM 774 N N . SER A 1 97 ? 10.841 15.788 -23.529 1.00 53.78 97 SER A N 1
ATOM 775 C CA . SER A 1 97 ? 11.903 14.949 -24.091 1.00 53.78 97 SER A CA 1
ATOM 776 C C . SER A 1 97 ? 12.262 13.688 -23.302 1.00 53.78 97 SER A C 1
ATOM 778 O O . SER A 1 97 ? 13.176 13.000 -23.740 1.00 53.78 97 SER A O 1
ATOM 780 N N . GLN A 1 98 ? 11.566 13.327 -22.214 1.00 48.41 98 GLN A N 1
ATOM 781 C CA . GLN A 1 98 ? 11.640 11.971 -21.636 1.00 48.41 98 GLN A CA 1
ATOM 782 C C . GLN A 1 98 ? 10.361 11.593 -20.868 1.00 48.41 98 GLN A C 1
ATOM 784 O O . GLN A 1 98 ? 10.085 12.205 -19.837 1.00 48.41 98 GLN A O 1
ATOM 789 N N . PRO A 1 99 ? 9.614 10.554 -21.281 1.00 58.88 99 PRO A N 1
ATOM 790 C CA . PRO A 1 99 ? 8.677 9.881 -20.405 1.00 58.88 99 PRO A CA 1
ATOM 791 C C . PRO A 1 99 ? 9.410 8.693 -19.787 1.00 58.88 99 PRO A C 1
ATOM 793 O O . PRO A 1 99 ? 9.343 7.572 -20.281 1.00 58.88 99 PRO A O 1
ATOM 796 N N . THR A 1 100 ? 10.164 8.948 -18.730 1.00 71.06 100 THR A N 1
ATOM 797 C CA . THR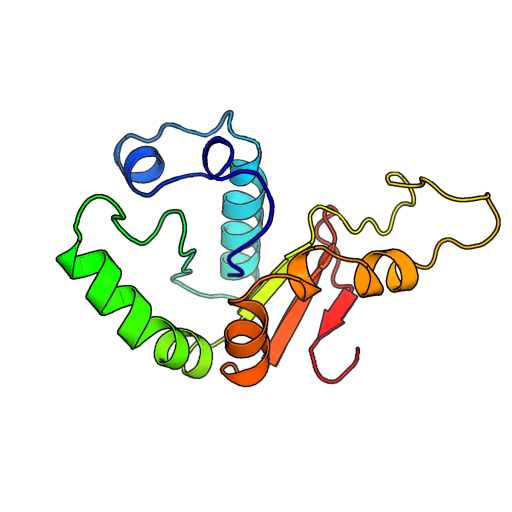 A 1 100 ? 10.613 7.878 -17.850 1.00 71.06 100 THR A CA 1
ATOM 798 C C . THR A 1 100 ? 9.893 8.111 -16.537 1.00 71.06 100 THR A C 1
ATOM 800 O O . THR A 1 100 ? 10.193 9.043 -15.785 1.00 71.06 100 THR A O 1
ATOM 803 N N . TRP A 1 101 ? 8.849 7.317 -16.291 1.00 86.38 101 TRP A N 1
ATOM 804 C CA . TRP A 1 101 ? 8.162 7.289 -14.998 1.00 86.38 101 TRP A CA 1
ATOM 805 C C . TRP A 1 101 ? 9.183 7.106 -1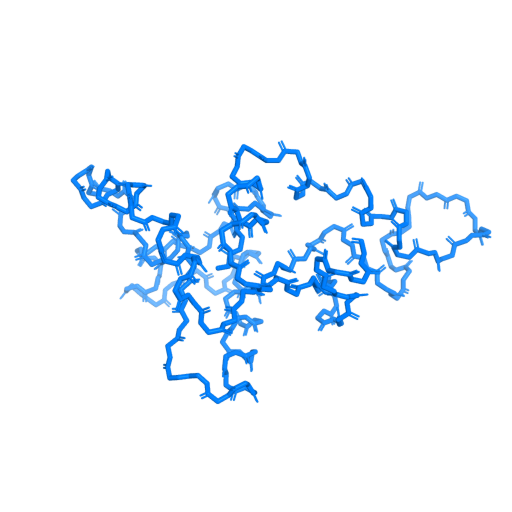3.861 1.00 86.38 101 TRP A C 1
ATOM 807 O O . TRP A 1 101 ? 8.923 7.533 -12.745 1.00 86.38 101 TRP A O 1
ATOM 817 N N . GLU A 1 102 ? 10.372 6.574 -14.160 1.00 88.06 102 GLU A N 1
ATOM 818 C CA . GLU A 1 102 ? 11.566 6.474 -13.328 1.00 88.06 102 GLU A CA 1
ATOM 819 C C . GLU A 1 102 ? 11.959 7.817 -12.687 1.00 88.06 102 GLU A C 1
ATOM 821 O O . GLU A 1 102 ? 12.254 7.868 -11.493 1.00 88.06 102 GLU A O 1
ATOM 826 N N . ALA A 1 103 ? 11.915 8.931 -13.427 1.00 86.69 103 ALA A N 1
ATOM 827 C CA . ALA A 1 103 ? 12.229 10.250 -12.871 1.00 86.69 103 ALA A CA 1
ATOM 828 C C . ALA A 1 103 ? 11.132 10.761 -11.920 1.00 86.69 103 ALA A C 1
ATOM 830 O O . ALA A 1 103 ? 11.411 11.519 -10.988 1.00 86.69 103 ALA A O 1
ATOM 831 N N . ALA A 1 104 ? 9.869 10.395 -12.159 1.00 88.25 104 ALA A N 1
ATOM 832 C CA . ALA A 1 104 ? 8.776 10.678 -11.228 1.00 88.25 104 ALA A CA 1
ATOM 833 C C . ALA A 1 104 ? 8.864 9.767 -9.995 1.00 88.25 104 ALA A C 1
ATOM 835 O O . ALA A 1 104 ? 8.740 10.248 -8.876 1.00 88.25 104 ALA A O 1
ATOM 836 N N . PHE A 1 105 ? 9.188 8.489 -10.193 1.00 90.62 105 PHE A N 1
ATOM 837 C CA . PHE A 1 105 ? 9.410 7.496 -9.150 1.00 90.62 105 PHE A CA 1
ATOM 838 C C . PHE A 1 105 ? 10.493 7.945 -8.172 1.00 90.62 105 PHE A C 1
ATOM 840 O O . PHE A 1 105 ? 10.212 8.066 -6.986 1.00 90.62 105 PHE A O 1
ATOM 847 N N . GLN A 1 106 ? 11.681 8.320 -8.657 1.00 89.06 106 GLN A N 1
ATOM 848 C CA . GLN A 1 106 ? 12.782 8.816 -7.814 1.00 89.06 106 GLN A CA 1
ATOM 849 C C . GLN A 1 106 ? 12.421 10.062 -6.990 1.00 89.06 106 GLN A C 1
ATOM 851 O O . GLN A 1 106 ? 13.050 10.334 -5.970 1.00 89.06 106 GLN A O 1
ATOM 856 N N . ARG A 1 107 ? 11.425 10.836 -7.436 1.00 88.75 107 ARG A N 1
ATOM 857 C CA . ARG A 1 107 ? 10.931 12.043 -6.757 1.00 88.75 107 ARG A CA 1
ATOM 858 C C . ARG A 1 107 ? 9.615 11.816 -6.020 1.00 88.75 107 ARG A C 1
ATOM 860 O O . ARG A 1 107 ? 9.059 12.783 -5.499 1.00 88.75 107 ARG A O 1
ATOM 867 N N . SER A 1 108 ? 9.111 10.583 -5.989 1.00 89.31 108 SER A N 1
ATOM 868 C CA . SER A 1 108 ? 7.829 10.286 -5.369 1.00 89.31 108 SER A CA 1
ATOM 869 C C . SER A 1 108 ? 7.872 10.654 -3.893 1.00 89.31 108 SER A C 1
ATOM 871 O O . SER A 1 108 ? 8.847 10.369 -3.185 1.00 89.31 108 SER A O 1
ATOM 873 N N . ARG A 1 109 ? 6.780 11.243 -3.406 1.00 88.00 109 ARG A N 1
ATOM 874 C CA . ARG A 1 109 ? 6.594 11.569 -1.987 1.00 88.00 109 ARG A CA 1
ATOM 875 C C . ARG A 1 109 ? 6.752 10.344 -1.096 1.00 88.00 109 ARG A C 1
ATOM 877 O O . ARG A 1 109 ? 7.161 10.507 0.054 1.00 88.00 109 ARG A O 1
ATOM 884 N N . TRP A 1 110 ? 6.515 9.144 -1.629 1.00 88.19 110 TRP A N 1
ATOM 885 C CA . TRP A 1 110 ? 6.769 7.892 -0.927 1.00 88.19 110 TRP A CA 1
ATOM 886 C C . TRP A 1 110 ? 8.189 7.835 -0.356 1.00 88.19 110 TRP A C 1
ATOM 888 O O . TRP A 1 110 ? 8.351 7.453 0.789 1.00 88.19 110 TRP A O 1
ATOM 898 N N . PHE A 1 111 ? 9.220 8.324 -1.051 1.00 87.50 111 PHE A N 1
ATOM 899 C CA . PHE A 1 111 ? 10.601 8.309 -0.538 1.00 87.50 111 PHE A CA 1
ATOM 900 C C . PHE A 1 111 ? 10.887 9.320 0.583 1.00 87.50 111 PHE A C 1
ATOM 902 O O . PHE A 1 111 ? 11.948 9.271 1.202 1.00 87.50 111 PHE A O 1
ATOM 909 N N . THR A 1 112 ? 9.952 10.229 0.866 1.00 83.88 112 THR A N 1
ATOM 910 C CA . THR A 1 112 ? 10.112 11.293 1.873 1.00 83.88 112 THR A CA 1
ATOM 911 C C . THR A 1 112 ? 9.366 11.022 3.182 1.00 83.88 112 THR A C 1
ATOM 913 O O . THR A 1 112 ? 9.513 11.784 4.137 1.00 83.88 112 THR A O 1
ATOM 916 N N . CYS A 1 113 ? 8.578 9.944 3.261 1.00 80.19 113 CYS A N 1
ATOM 917 C CA . CYS A 1 113 ? 7.816 9.607 4.460 1.00 80.19 113 CYS A CA 1
ATOM 918 C C . CYS A 1 113 ? 8.671 8.878 5.513 1.00 80.19 113 CYS A C 1
ATOM 920 O O . CYS A 1 113 ? 9.507 8.032 5.203 1.00 80.19 113 CYS A O 1
ATOM 922 N N . GLY A 1 114 ? 8.415 9.160 6.795 1.00 79.75 114 GLY A N 1
ATOM 923 C CA . GLY A 1 114 ? 9.087 8.484 7.912 1.00 79.75 114 GLY A CA 1
ATOM 924 C C . GLY A 1 114 ? 8.804 6.976 8.003 1.00 79.75 114 GLY A C 1
ATOM 925 O O . GLY A 1 114 ? 9.599 6.243 8.591 1.00 79.75 114 GLY A O 1
ATOM 926 N N . TRP A 1 115 ? 7.710 6.493 7.403 1.00 83.06 115 TRP A N 1
ATOM 927 C CA . TRP A 1 115 ? 7.327 5.073 7.409 1.00 83.06 115 TRP A CA 1
ATOM 928 C C . TRP A 1 115 ? 7.976 4.251 6.297 1.00 83.06 115 TRP A C 1
ATOM 930 O O . TRP A 1 115 ? 8.127 3.036 6.436 1.00 83.06 115 TRP A O 1
ATOM 940 N N . THR A 1 116 ? 8.441 4.908 5.239 1.00 85.00 116 THR A N 1
ATOM 941 C CA . THR A 1 116 ? 8.993 4.293 4.026 1.00 85.00 116 THR A CA 1
ATOM 942 C C . THR A 1 116 ? 10.099 3.303 4.315 1.00 85.00 116 THR A C 1
ATOM 944 O O . THR A 1 116 ? 10.151 2.228 3.726 1.00 85.00 116 THR A O 1
ATOM 947 N N . LEU A 1 117 ? 10.976 3.632 5.263 1.00 85.69 117 LEU A N 1
ATOM 948 C CA . LEU A 1 117 ? 12.077 2.750 5.621 1.00 85.69 117 LEU A CA 1
ATOM 949 C C . LEU A 1 117 ? 11.570 1.405 6.157 1.00 85.69 117 LEU A C 1
ATOM 951 O O . LEU A 1 117 ? 12.088 0.356 5.783 1.00 85.69 117 LEU A O 1
ATOM 955 N N . GLN A 1 118 ? 10.543 1.424 7.007 1.00 86.81 118 GLN A N 1
ATOM 956 C CA . GLN A 1 118 ? 9.954 0.197 7.540 1.00 86.81 118 GLN A CA 1
ATOM 957 C C . GLN A 1 118 ? 9.202 -0.566 6.447 1.00 86.81 118 GLN A C 1
ATOM 959 O O . GLN A 1 118 ? 9.376 -1.776 6.323 1.00 86.81 118 GLN A O 1
ATOM 964 N N . GLU A 1 119 ? 8.437 0.140 5.614 1.00 87.38 119 GLU A N 1
ATOM 965 C CA . GLU A 1 119 ? 7.699 -0.438 4.484 1.00 87.38 119 GLU A CA 1
ATOM 966 C C . GLU A 1 119 ? 8.608 -1.070 3.422 1.00 87.38 119 GLU A C 1
ATOM 968 O O . GLU A 1 119 ? 8.201 -2.013 2.746 1.00 87.38 119 GLU A O 1
ATOM 973 N N . LEU A 1 120 ? 9.839 -0.575 3.276 1.00 89.31 120 LEU A N 1
ATOM 974 C CA . LEU A 1 120 ? 10.826 -1.099 2.335 1.00 89.31 120 LEU A CA 1
ATOM 975 C C . LEU A 1 120 ? 11.620 -2.277 2.914 1.00 89.31 120 LEU A C 1
ATOM 977 O O . LEU A 1 120 ? 11.846 -3.281 2.229 1.00 89.31 120 LEU A O 1
ATOM 981 N N . LEU A 1 121 ? 12.076 -2.150 4.165 1.00 91.56 121 LEU A N 1
ATOM 982 C CA . LEU A 1 121 ? 12.992 -3.111 4.785 1.00 91.56 121 LEU A CA 1
ATOM 983 C C . LEU A 1 121 ? 12.286 -4.336 5.359 1.00 91.56 121 LEU A C 1
ATOM 985 O O . LEU A 1 121 ? 12.825 -5.438 5.258 1.00 91.56 121 LEU A O 1
ATOM 989 N N . ALA A 1 122 ? 11.121 -4.156 5.981 1.00 92.75 122 ALA A N 1
ATOM 990 C CA . ALA A 1 122 ? 10.436 -5.235 6.678 1.00 92.75 122 ALA A CA 1
ATOM 991 C C . ALA A 1 122 ? 9.948 -6.367 5.754 1.00 92.75 122 ALA A C 1
ATOM 993 O O . ALA A 1 122 ? 10.219 -7.527 6.079 1.00 92.75 122 ALA A O 1
ATOM 994 N N . PRO A 1 123 ? 9.249 -6.103 4.629 1.00 93.38 123 PRO A N 1
ATOM 995 C CA . PRO A 1 123 ? 8.684 -7.175 3.818 1.00 93.38 123 PRO A CA 1
ATOM 996 C C . PRO A 1 123 ? 9.744 -7.893 2.986 1.00 93.38 123 PRO A C 1
ATOM 998 O O . PRO A 1 123 ? 10.727 -7.295 2.548 1.00 93.38 123 PRO A O 1
ATOM 1001 N N . ALA A 1 124 ? 9.510 -9.171 2.675 1.00 90.44 124 ALA A N 1
ATOM 1002 C CA . ALA A 1 124 ? 10.385 -9.941 1.786 1.00 90.44 124 ALA A CA 1
ATOM 1003 C C . ALA A 1 124 ? 10.470 -9.329 0.373 1.00 90.44 124 ALA A C 1
ATOM 1005 O O . ALA A 1 124 ? 11.542 -9.301 -0.226 1.00 90.44 124 ALA A O 1
ATOM 1006 N N . SER A 1 125 ? 9.364 -8.773 -0.128 1.00 87.44 125 SER A N 1
ATOM 1007 C CA . SER A 1 125 ? 9.287 -8.014 -1.378 1.00 87.44 125 SER A CA 1
ATOM 1008 C C . SER A 1 125 ? 8.193 -6.949 -1.269 1.00 87.44 125 SER A C 1
ATOM 1010 O O . SER A 1 125 ? 7.128 -7.208 -0.704 1.00 87.44 125 SER A O 1
ATOM 1012 N N . VAL A 1 126 ? 8.451 -5.761 -1.817 1.00 93.25 126 VAL A N 1
ATOM 1013 C CA . VAL A 1 126 ? 7.448 -4.709 -2.025 1.00 93.25 126 VAL A CA 1
ATOM 1014 C C . VAL A 1 126 ? 7.394 -4.388 -3.511 1.00 93.25 126 VAL A C 1
ATOM 1016 O O . VAL A 1 126 ? 8.434 -4.185 -4.136 1.00 93.25 126 VAL A O 1
ATOM 1019 N N . ARG A 1 127 ? 6.183 -4.390 -4.074 1.00 94.44 127 ARG A N 1
ATOM 1020 C CA . ARG A 1 127 ? 5.918 -4.065 -5.479 1.00 94.44 127 ARG A CA 1
ATOM 1021 C C . ARG A 1 127 ? 5.407 -2.638 -5.600 1.00 94.44 127 ARG A C 1
ATOM 1023 O O . ARG A 1 127 ? 4.455 -2.272 -4.908 1.00 94.44 127 ARG A O 1
ATOM 1030 N N . PHE A 1 128 ? 6.011 -1.882 -6.503 1.00 94.19 128 PHE A N 1
ATOM 1031 C CA . PHE A 1 128 ? 5.683 -0.493 -6.780 1.00 94.19 128 PHE A CA 1
ATOM 1032 C C . PHE A 1 128 ? 4.718 -0.391 -7.956 1.00 94.19 128 PHE A C 1
ATOM 1034 O O . PHE A 1 128 ? 4.947 -0.991 -9.007 1.00 94.19 128 PHE A O 1
ATOM 1041 N N . TYR A 1 129 ? 3.655 0.385 -7.793 1.00 93.38 129 TYR A N 1
ATOM 1042 C CA . TYR A 1 129 ? 2.633 0.611 -8.805 1.00 93.38 129 TYR A CA 1
ATOM 1043 C C . TYR A 1 129 ? 2.442 2.102 -9.060 1.00 93.38 129 TYR A C 1
ATOM 1045 O O . TYR A 1 129 ? 2.483 2.897 -8.125 1.00 93.38 129 TYR A O 1
ATOM 1053 N N . SER A 1 130 ? 2.216 2.478 -10.315 1.00 91.50 130 SER A N 1
ATOM 1054 C CA . SER A 1 130 ? 1.833 3.841 -10.688 1.00 91.50 130 SER A CA 1
ATOM 1055 C C . SER A 1 130 ? 0.397 4.156 -10.275 1.00 91.50 130 SER A C 1
ATOM 1057 O O . SER A 1 130 ? -0.382 3.251 -9.968 1.00 91.50 130 SER A O 1
ATOM 1059 N N . THR A 1 131 ? 0.027 5.433 -10.355 1.00 88.75 131 THR A N 1
ATOM 1060 C CA . THR A 1 131 ? -1.358 5.901 -10.211 1.00 88.75 131 THR A CA 1
ATOM 1061 C C . THR A 1 131 ? -2.303 5.251 -11.232 1.00 88.75 131 THR A C 1
ATOM 1063 O O . THR A 1 131 ? -3.462 4.985 -10.952 1.00 88.75 131 THR A O 1
ATOM 1066 N N . ASP A 1 132 ? -1.788 4.878 -12.408 1.00 88.56 132 ASP A N 1
ATOM 1067 C CA . ASP A 1 132 ? -2.562 4.168 -13.439 1.00 88.56 132 ASP A CA 1
ATOM 1068 C C . ASP A 1 132 ? -2.677 2.651 -13.147 1.00 88.56 132 ASP A C 1
ATOM 1070 O O . ASP A 1 132 ? -3.106 1.869 -13.995 1.00 88.56 132 ASP A O 1
ATOM 1074 N N . GLY A 1 133 ? -2.231 2.198 -11.968 1.00 89.56 133 GLY A N 1
ATOM 1075 C CA . GLY A 1 133 ? -2.293 0.803 -11.525 1.00 89.56 133 GLY A CA 1
ATOM 1076 C C . GLY A 1 133 ? -1.274 -0.131 -12.189 1.00 89.56 133 GLY A C 1
ATOM 1077 O O . GLY A 1 133 ? -1.361 -1.355 -12.012 1.00 89.56 133 GLY A O 1
ATOM 1078 N N . LYS A 1 134 ? -0.300 0.406 -12.937 1.00 92.06 134 LYS A N 1
ATOM 1079 C CA . LYS A 1 134 ? 0.720 -0.386 -13.643 1.00 92.06 134 LYS A CA 1
ATOM 1080 C C . LYS A 1 134 ? 1.895 -0.719 -12.736 1.00 92.06 134 LYS A C 1
ATOM 1082 O O . LYS A 1 134 ? 2.345 0.121 -11.964 1.00 92.06 134 LYS A O 1
ATOM 1087 N N . LEU A 1 135 ? 2.396 -1.950 -12.842 1.00 93.62 135 LEU A N 1
ATOM 1088 C CA . LEU A 1 135 ? 3.582 -2.389 -12.110 1.00 93.62 135 LEU A CA 1
ATOM 1089 C C . LEU A 1 135 ? 4.817 -1.671 -12.662 1.00 93.62 135 LEU A C 1
ATOM 1091 O O . LEU A 1 135 ? 5.108 -1.772 -13.851 1.00 93.62 135 LEU A O 1
ATOM 1095 N N . LEU A 1 136 ? 5.538 -0.989 -11.780 1.00 93.31 136 LEU A N 1
ATOM 1096 C CA . LEU A 1 136 ? 6.799 -0.314 -12.080 1.00 93.31 136 LEU A CA 1
ATOM 1097 C C . LEU A 1 136 ? 7.995 -1.243 -11.843 1.00 93.31 136 LEU A C 1
ATOM 1099 O O . LEU A 1 136 ? 8.977 -1.213 -12.577 1.00 93.31 136 LEU A O 1
ATOM 1103 N N . GLY A 1 137 ? 7.895 -2.084 -10.814 1.00 93.56 137 GLY A N 1
ATOM 1104 C CA . GLY A 1 137 ? 8.931 -3.023 -10.402 1.00 93.56 137 GLY A CA 1
ATOM 1105 C C . GLY A 1 137 ? 8.778 -3.408 -8.935 1.00 93.56 137 GLY A C 1
ATOM 1106 O O . GLY A 1 137 ? 7.727 -3.193 -8.325 1.00 93.56 137 GLY A O 1
ATOM 1107 N N . ASP A 1 138 ? 9.825 -3.974 -8.356 1.00 93.69 138 ASP A N 1
ATOM 1108 C CA . ASP A 1 138 ? 9.925 -4.264 -6.930 1.00 93.69 138 ASP A CA 1
ATOM 1109 C C . ASP A 1 138 ? 11.243 -3.745 -6.342 1.00 93.69 138 ASP A C 1
ATOM 1111 O O . ASP A 1 138 ? 12.099 -3.233 -7.060 1.00 93.69 138 ASP A O 1
ATOM 1115 N N . LYS A 1 139 ? 11.412 -3.884 -5.023 1.00 89.31 139 LYS A N 1
ATOM 1116 C CA . LYS A 1 139 ? 12.614 -3.418 -4.307 1.00 89.31 139 LYS A CA 1
ATOM 1117 C C . LYS A 1 139 ? 13.943 -4.055 -4.738 1.00 89.31 139 LYS A C 1
ATOM 1119 O O . LYS A 1 139 ? 14.977 -3.685 -4.196 1.00 89.31 139 LYS A O 1
ATOM 1124 N N . THR A 1 140 ? 13.921 -5.085 -5.584 1.00 89.56 140 THR A N 1
ATOM 1125 C CA . THR A 1 140 ? 15.130 -5.722 -6.126 1.00 89.56 140 THR A CA 1
ATOM 1126 C C . THR A 1 140 ? 15.430 -5.271 -7.548 1.00 89.56 140 THR A C 1
ATOM 1128 O O . THR A 1 140 ? 16.593 -5.265 -7.944 1.00 89.56 140 THR A O 1
ATOM 1131 N N . SER A 1 141 ? 14.401 -4.895 -8.312 1.00 89.31 141 SER A N 1
ATOM 1132 C CA . SER A 1 141 ? 14.545 -4.430 -9.691 1.00 89.31 141 SER A CA 1
ATOM 1133 C C . SER A 1 141 ? 14.721 -2.914 -9.827 1.00 89.31 141 SER A C 1
ATOM 1135 O O . SER A 1 141 ? 15.106 -2.475 -10.909 1.00 89.31 141 SER A O 1
ATOM 1137 N N . LEU A 1 142 ? 14.382 -2.133 -8.790 1.00 86.81 142 LEU A N 1
ATOM 1138 C CA . LEU A 1 142 ? 14.376 -0.660 -8.777 1.00 86.81 142 LEU A CA 1
ATOM 1139 C C . LEU A 1 142 ? 15.255 -0.063 -7.677 1.00 86.81 142 LEU A C 1
ATOM 1141 O O . LEU A 1 142 ? 15.349 -0.686 -6.596 1.00 86.81 142 LEU A O 1
#

Sequence (142 aa):
ISHTWGADQEEVTFKDIMETTGRDKIGYEKFQFCRERATSDCLDYFWIDTCCIDKSSSTELSEAINSMFRWYREAAKCYAYLSDVSTDGSIQTGPPSQPTWEAAFQRSRWFTCGWTLQELLAPASVRFYSTDGKLLGDKTSL

Organism: NCBI:txid682080

Radius of gyration: 15.44 Å; chains: 1; bounding box: 35×34×47 Å

Secondary structure (DSSP, 8-state):
--S-SS-GGGSPPHHHHHHT--TTSTTHHHHHHHHHHHHHTT-S----HHHHS-TT-HHHHHHHHHHHHHHHHH-S-EEEEETT--SSS-S--S-TT---HHHHHTT-GGGGSTTHHHHHHSSS-EEEEETTS-EEEETTT-

InterPro domains:
  IPR010730 Heterokaryon incompatibility [PF06985] (1-89)

pLDDT: mean 86.01, std 12.1, range [48.41, 96.06]

Foldseek 3Di:
DDDDDDPLVLAQALVCVVVVHNCPRPNVLVVVLQVVVCVVVVHPDDDDCRRRFPPVDPVRVVVCVVCVLVCQQPDPAAEDEFAQQDQVCPNDPDDDPDSDSVVSVVVTCLVVDPCNVSNQPRYPKYWYHYSVSHTPGISVVD